Protein AF-A0A0K2V8Y8-F1 (afdb_monomer)

Foldseek 3Di:
DPDDQDKDKDWDWDAPDVVDIDGQKIKIFRDDPVRVVVCVVVVWDWDDPDPVGRITMTRDGPVVVQVCCCVPVVDDDDDDDDDDDDPPPDD

Solvent-accessible surface area (backbone atoms only — not comparable to full-atom values): 5815 Å² total; per-residue (Å²): 127,86,79,82,89,70,74,48,79,51,60,57,72,44,74,82,53,94,93,39,69,47,39,73,33,21,32,40,29,64,72,49,77,70,52,54,52,51,45,42,75,73,71,47,63,73,42,74,83,43,89,94,46,69,44,33,38,28,82,39,32,54,68,62,49,53,50,49,37,33,78,76,66,70,50,71,82,86,72,77,90,81,84,71,86,62,93,81,79,81,126

Nearest PDB structures (foldseek):
  5jlt-assembly3_D  TM=5.719E-01  e=1.759E+00  Tequatrovirus T4
  3t41-assembly2_B  TM=5.330E-01  e=3.905E+00  Staphylococcus aureus subsp. aureus COL

Structure (mmCIF, N/CA/C/O backbone):
data_AF-A0A0K2V8Y8-F1
#
_entry.id   AF-A0A0K2V8Y8-F1
#
loop_
_atom_site.group_PDB
_atom_site.id
_atom_site.type_symbol
_atom_site.label_atom_id
_atom_site.label_alt_id
_atom_site.label_comp_id
_atom_site.label_asym_id
_atom_site.label_entity_id
_atom_site.label_seq_id
_atom_site.pdbx_PDB_ins_code
_atom_site.Cartn_x
_atom_site.Cartn_y
_atom_site.Cartn_z
_atom_site.occupancy
_atom_site.B_iso_or_equiv
_atom_site.auth_seq_id
_atom_site.auth_comp_id
_atom_site.auth_asym_id
_atom_site.auth_atom_id
_atom_site.pdbx_PDB_model_num
ATOM 1 N N . MET A 1 1 ? -23.672 -14.300 7.936 1.00 42.25 1 MET A N 1
ATOM 2 C CA . MET A 1 1 ? -22.195 -14.347 7.916 1.00 42.25 1 MET A CA 1
ATOM 3 C C . MET A 1 1 ? -21.720 -12.908 7.852 1.00 42.25 1 MET A C 1
ATOM 5 O O . MET A 1 1 ? -22.237 -12.203 6.992 1.00 42.25 1 MET A O 1
ATOM 9 N N . PRO A 1 2 ? -20.853 -12.437 8.759 1.00 55.53 2 PRO A N 1
ATOM 10 C CA . PRO A 1 2 ? -20.239 -11.128 8.575 1.00 55.53 2 PRO A CA 1
ATOM 11 C C . PRO A 1 2 ? -19.491 -11.131 7.234 1.00 55.53 2 PRO A C 1
ATOM 13 O O . PRO A 1 2 ? -18.851 -12.129 6.893 1.00 55.53 2 PRO A O 1
ATOM 16 N N . GLY A 1 3 ? -19.653 -10.070 6.441 1.00 67.31 3 GLY A N 1
ATOM 17 C CA . GLY A 1 3 ? -18.945 -9.922 5.168 1.00 67.31 3 GLY A CA 1
ATOM 18 C C . GLY A 1 3 ? -17.431 -9.922 5.389 1.00 67.31 3 GLY A C 1
ATOM 19 O O . GLY A 1 3 ? -16.958 -9.509 6.446 1.00 67.31 3 GLY A O 1
ATOM 20 N N . LYS A 1 4 ? -16.664 -10.418 4.414 1.00 68.56 4 LYS A N 1
ATOM 21 C CA . LYS A 1 4 ? -15.200 -10.293 4.445 1.00 68.56 4 LYS A CA 1
ATOM 22 C C . LYS A 1 4 ? -14.832 -8.817 4.246 1.00 68.56 4 LYS A C 1
ATOM 24 O O . LYS A 1 4 ? -15.381 -8.198 3.339 1.00 68.56 4 LYS A O 1
ATOM 29 N N . SER A 1 5 ? -13.918 -8.284 5.060 1.00 83.56 5 SER A N 1
ATOM 30 C CA . SER A 1 5 ? -13.309 -6.972 4.801 1.00 83.56 5 SER A CA 1
ATOM 31 C C . SER A 1 5 ? -12.447 -7.053 3.541 1.00 83.56 5 SER A C 1
ATOM 33 O O . SER A 1 5 ? -11.744 -8.04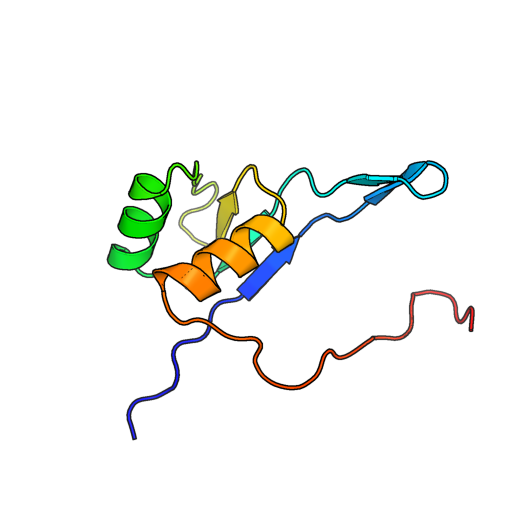8 3.341 1.00 83.56 5 SER A O 1
ATOM 35 N N . VAL A 1 6 ? -12.523 -6.040 2.680 1.00 88.19 6 VAL A N 1
ATOM 36 C CA . VAL A 1 6 ? -11.797 -5.983 1.406 1.00 88.19 6 VAL A CA 1
ATOM 37 C C . VAL A 1 6 ? -11.166 -4.606 1.262 1.00 88.19 6 VAL A C 1
ATOM 39 O O . VAL A 1 6 ? -11.838 -3.597 1.437 1.00 88.19 6 VAL A O 1
ATOM 42 N N . LEU A 1 7 ? -9.888 -4.586 0.886 1.00 93.25 7 LEU A N 1
ATOM 43 C CA . LEU A 1 7 ? -9.137 -3.378 0.555 1.00 93.25 7 LEU A CA 1
ATOM 44 C C . LEU A 1 7 ? -8.651 -3.449 -0.892 1.00 93.25 7 LEU A C 1
ATOM 46 O O . LEU A 1 7 ? -8.369 -4.533 -1.412 1.00 93.25 7 LEU A O 1
ATOM 50 N N . GLY A 1 8 ? -8.511 -2.288 -1.526 1.00 93.25 8 GLY A N 1
ATOM 51 C CA . GLY A 1 8 ? -7.903 -2.153 -2.850 1.00 93.25 8 GLY A CA 1
ATOM 52 C C . GLY A 1 8 ? -6.525 -1.511 -2.757 1.00 93.25 8 GLY A C 1
ATOM 53 O O . GLY A 1 8 ? -6.377 -0.496 -2.085 1.00 93.25 8 GLY A O 1
ATOM 54 N N . ILE A 1 9 ? -5.523 -2.059 -3.447 1.00 94.25 9 ILE A N 1
ATOM 55 C CA . ILE A 1 9 ? -4.208 -1.420 -3.596 1.00 94.25 9 ILE A CA 1
ATOM 56 C C . ILE A 1 9 ? -3.984 -1.135 -5.075 1.00 94.25 9 ILE A C 1
ATOM 58 O O . ILE A 1 9 ? -3.981 -2.051 -5.894 1.00 94.25 9 ILE A O 1
ATOM 62 N N . VAL A 1 10 ? -3.768 0.134 -5.402 1.00 93.56 10 VAL A N 1
ATOM 63 C CA . VAL A 1 10 ? -3.349 0.570 -6.736 1.00 93.56 10 VAL A CA 1
ATOM 64 C C . VAL A 1 10 ? -1.923 1.076 -6.630 1.00 93.56 10 VAL A C 1
ATOM 66 O O . VAL A 1 10 ? -1.624 1.908 -5.778 1.00 93.56 10 VAL A O 1
ATOM 69 N N . ALA A 1 11 ? -1.037 0.583 -7.485 1.00 93.38 11 ALA A N 1
ATOM 70 C CA . ALA A 1 11 ? 0.348 1.024 -7.535 1.00 93.38 11 ALA A CA 1
ATOM 71 C C . ALA A 1 11 ? 0.717 1.502 -8.930 1.00 93.38 11 ALA A C 1
ATOM 73 O O . ALA A 1 11 ? 0.361 0.876 -9.926 1.00 93.38 11 ALA A O 1
ATOM 74 N N . ASP A 1 12 ? 1.482 2.586 -8.967 1.00 89.81 12 ASP A N 1
ATOM 75 C CA . ASP A 1 12 ? 2.200 2.989 -10.166 1.00 89.81 12 ASP A CA 1
ATOM 76 C C . ASP A 1 12 ? 3.512 2.199 -10.197 1.00 89.81 12 ASP A C 1
ATOM 78 O O . ASP A 1 12 ? 4.410 2.438 -9.385 1.00 89.81 12 ASP A O 1
ATOM 82 N N . ILE A 1 13 ? 3.574 1.182 -11.057 1.00 91.62 13 ILE A N 1
ATOM 83 C CA . ILE A 1 13 ? 4.775 0.377 -11.281 1.00 91.62 13 ILE A CA 1
ATOM 84 C C . ILE A 1 13 ? 5.290 0.728 -12.666 1.00 91.62 13 ILE A C 1
ATOM 86 O O . ILE A 1 13 ? 4.621 0.474 -13.668 1.00 91.62 13 ILE A O 1
ATOM 90 N N . ARG A 1 14 ? 6.503 1.269 -12.723 1.00 91.62 14 ARG A N 1
ATOM 91 C CA . ARG A 1 14 ? 7.162 1.624 -13.979 1.00 91.62 14 ARG A CA 1
ATOM 92 C C . ARG A 1 14 ? 8.508 0.930 -14.084 1.00 91.62 14 ARG A C 1
ATOM 94 O O . ARG A 1 14 ? 9.200 0.739 -13.084 1.00 91.62 14 ARG A O 1
ATOM 101 N N . ARG A 1 15 ? 8.869 0.562 -15.308 1.00 92.31 15 ARG A N 1
ATOM 102 C CA . ARG A 1 15 ? 10.211 0.093 -15.642 1.00 92.31 15 ARG A CA 1
ATOM 103 C C . ARG A 1 15 ? 11.071 1.309 -15.967 1.00 92.31 15 ARG A C 1
ATOM 105 O O . ARG A 1 15 ? 10.697 2.074 -16.852 1.00 92.31 15 ARG A O 1
ATOM 112 N N . GLU A 1 16 ? 12.173 1.492 -15.250 1.00 92.44 16 GLU A N 1
ATOM 113 C CA . GLU A 1 16 ? 13.124 2.583 -15.520 1.00 92.44 16 GLU A CA 1
ATOM 114 C C . GLU A 1 16 ? 14.296 2.112 -16.383 1.00 92.44 16 GLU A C 1
ATOM 116 O O . GLU A 1 16 ? 14.708 2.843 -17.279 1.00 92.44 16 GLU A O 1
ATOM 121 N N . ASP A 1 17 ? 14.747 0.868 -16.197 1.00 92.88 17 ASP A N 1
ATOM 122 C CA . ASP A 1 17 ? 15.818 0.251 -16.987 1.00 92.88 17 ASP A CA 1
ATOM 123 C C . ASP A 1 17 ? 15.583 -1.265 -17.169 1.00 92.88 17 ASP A C 1
ATOM 125 O O . ASP A 1 17 ? 14.554 -1.833 -16.779 1.00 92.88 17 ASP A O 1
ATOM 129 N N . GLU A 1 18 ? 16.501 -1.966 -17.825 1.00 93.25 18 GLU A N 1
ATOM 130 C CA . GLU A 1 18 ? 16.505 -3.417 -17.921 1.00 93.25 18 GLU A CA 1
ATOM 131 C C . GLU A 1 18 ? 16.614 -4.084 -16.548 1.00 93.25 18 GLU A C 1
ATOM 133 O O . GLU A 1 18 ? 17.618 -4.000 -15.853 1.00 93.25 18 GLU A O 1
ATOM 138 N N . GLY A 1 19 ? 15.529 -4.758 -16.156 1.00 90.62 19 GLY A N 1
ATOM 139 C CA . GLY A 1 19 ? 15.419 -5.418 -14.857 1.00 90.62 19 GLY A CA 1
ATOM 140 C C . GLY A 1 19 ? 15.082 -4.481 -13.693 1.00 90.62 19 GLY A C 1
ATOM 141 O O . GLY A 1 19 ? 14.809 -4.974 -12.601 1.00 90.62 19 GLY A O 1
ATOM 142 N N . GLU A 1 20 ? 15.029 -3.165 -13.911 1.00 92.12 20 GLU A N 1
ATOM 143 C CA . GLU A 1 20 ? 14.733 -2.189 -12.863 1.00 92.12 20 GLU A CA 1
ATOM 144 C C . GLU A 1 20 ? 13.273 -1.731 -12.917 1.00 92.12 20 GLU A C 1
ATOM 146 O O . GLU A 1 20 ? 12.834 -1.041 -13.842 1.00 92.12 20 GLU A O 1
ATOM 151 N N . TYR A 1 21 ? 12.523 -2.109 -11.881 1.00 92.00 21 TYR A N 1
ATOM 152 C CA . TYR A 1 21 ? 11.151 -1.671 -11.662 1.00 92.00 21 TYR A CA 1
ATOM 153 C C . TYR A 1 21 ? 11.085 -0.827 -10.404 1.00 92.00 21 TYR A C 1
ATOM 155 O O . TYR A 1 21 ? 11.513 -1.256 -9.330 1.00 92.00 21 TYR A O 1
ATOM 163 N N . VAL A 1 22 ? 10.467 0.340 -10.520 1.00 92.94 22 VAL A N 1
ATOM 164 C CA . VAL A 1 22 ? 10.192 1.196 -9.374 1.00 92.94 22 VAL A CA 1
ATOM 165 C C . VAL A 1 22 ? 8.694 1.258 -9.126 1.00 92.94 22 VAL A C 1
ATOM 167 O O . VAL A 1 22 ? 7.875 1.325 -10.042 1.00 92.94 22 VAL A O 1
ATOM 170 N N . CYS A 1 23 ? 8.346 1.246 -7.845 1.00 93.94 23 CYS A N 1
ATOM 171 C CA . CYS A 1 23 ? 6.996 1.470 -7.355 1.00 93.94 23 CYS A CA 1
ATOM 172 C C . CYS A 1 23 ? 7.076 2.588 -6.307 1.00 93.94 23 CYS A C 1
ATOM 174 O O . CYS A 1 23 ? 7.162 2.309 -5.107 1.00 93.94 23 CYS A O 1
ATOM 176 N N . PRO A 1 24 ? 7.173 3.856 -6.749 1.00 88.00 24 PRO A N 1
ATOM 177 C CA . PRO A 1 24 ? 7.461 4.976 -5.858 1.00 88.00 24 PRO A CA 1
ATOM 178 C C . PRO A 1 24 ? 6.276 5.311 -4.949 1.00 88.00 24 PRO A C 1
ATOM 180 O O . PRO A 1 24 ? 6.443 5.976 -3.925 1.00 88.00 24 PRO A O 1
ATOM 183 N N . ARG A 1 25 ? 5.068 4.889 -5.336 1.00 91.12 25 ARG A N 1
ATOM 184 C CA . ARG A 1 25 ? 3.826 5.269 -4.680 1.00 91.12 25 ARG A CA 1
ATOM 185 C C . ARG A 1 25 ? 2.734 4.238 -4.912 1.00 91.12 25 ARG A C 1
ATOM 187 O O . ARG A 1 25 ? 2.621 3.672 -5.998 1.00 91.12 25 ARG A O 1
ATOM 194 N N . SER A 1 26 ? 1.901 4.080 -3.894 1.00 94.88 26 SER A N 1
ATOM 195 C CA . SER A 1 26 ? 0.680 3.284 -3.954 1.00 94.88 26 SER A CA 1
ATOM 196 C C . SER A 1 26 ? -0.474 4.042 -3.306 1.00 94.88 26 SER A C 1
ATOM 198 O O . SER A 1 26 ? -0.251 4.919 -2.475 1.00 94.88 26 SER A O 1
ATOM 200 N N . THR A 1 27 ? -1.700 3.671 -3.644 1.00 95.06 27 THR A N 1
ATOM 201 C CA . THR A 1 27 ? -2.924 4.169 -3.018 1.00 95.06 27 THR A CA 1
ATOM 202 C C . THR 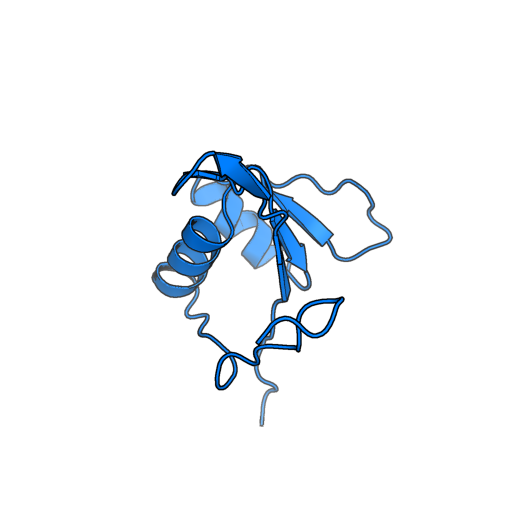A 1 27 ? -3.696 2.986 -2.457 1.00 95.06 27 THR A C 1
ATOM 204 O O . THR A 1 27 ? -3.902 1.999 -3.166 1.00 95.06 27 THR A O 1
ATOM 207 N N . ILE A 1 28 ? -4.105 3.077 -1.191 1.00 94.94 28 ILE A N 1
ATOM 208 C CA . ILE A 1 28 ? -4.942 2.070 -0.533 1.00 94.94 28 ILE A CA 1
ATOM 209 C C . ILE A 1 28 ? -6.363 2.614 -0.413 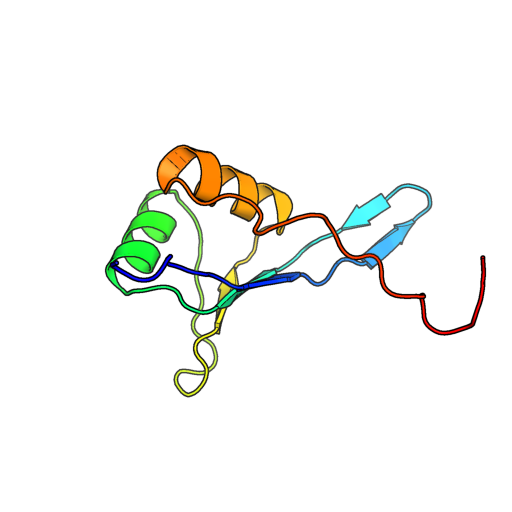1.00 94.94 28 ILE A C 1
ATOM 211 O O . IL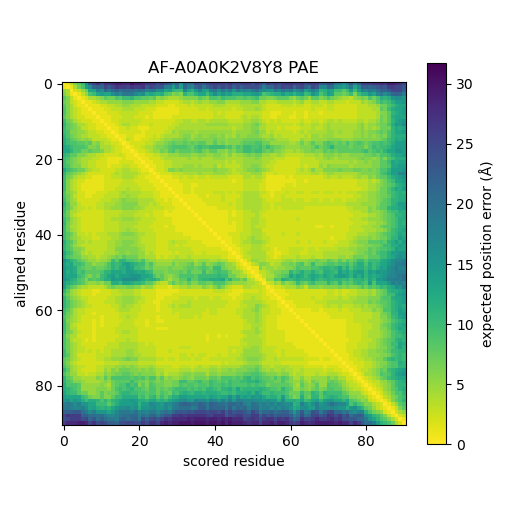E A 1 28 ? -6.550 3.742 0.040 1.00 94.94 28 ILE A O 1
ATOM 215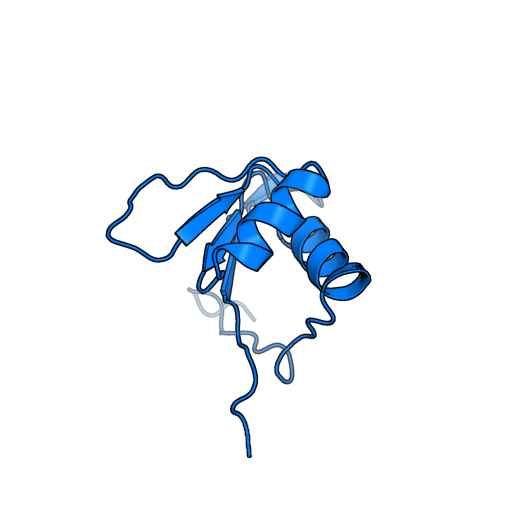 N N . PHE A 1 29 ? -7.340 1.799 -0.794 1.00 93.75 29 PHE A N 1
ATOM 216 C CA . PHE A 1 29 ? -8.765 2.103 -0.731 1.00 93.75 29 PHE A CA 1
ATOM 217 C C . PHE A 1 29 ? -9.483 1.215 0.281 1.00 93.75 29 PHE A C 1
ATOM 219 O O . PHE A 1 29 ? -9.131 0.041 0.425 1.00 93.75 29 PHE A O 1
ATOM 226 N N . GLY A 1 30 ? -10.517 1.772 0.916 1.00 91.19 30 GLY A N 1
ATOM 227 C CA . GLY A 1 30 ? -11.415 1.048 1.823 1.00 91.19 30 GLY A CA 1
ATOM 228 C C . GLY A 1 30 ? -10.918 0.931 3.265 1.00 91.19 30 GLY A C 1
ATOM 229 O O . GLY A 1 30 ? -11.464 0.136 4.021 1.00 91.19 30 GLY A O 1
ATOM 230 N N . LEU A 1 31 ? -9.883 1.690 3.647 1.00 91.56 31 LEU A N 1
ATOM 231 C CA . LEU A 1 31 ? -9.359 1.672 5.015 1.00 91.56 31 LEU A CA 1
ATOM 232 C C . LEU A 1 31 ? -10.338 2.315 5.997 1.00 91.56 31 LEU A C 1
ATOM 234 O O . LEU A 1 31 ? -10.797 3.440 5.793 1.00 91.56 31 LEU A O 1
ATOM 238 N N . GLU A 1 32 ? -10.548 1.661 7.132 1.00 90.56 32 GLU A N 1
ATOM 239 C CA . GLU A 1 32 ? -11.226 2.266 8.272 1.00 90.56 32 GLU A CA 1
ATOM 240 C C . GLU A 1 32 ? -10.276 3.130 9.120 1.00 90.56 32 GLU A C 1
ATOM 242 O O . GLU A 1 32 ? -9.060 2.935 9.165 1.00 90.56 32 GLU A O 1
ATOM 247 N N . ASN A 1 33 ? -10.831 4.060 9.905 1.00 89.25 33 ASN A N 1
ATOM 248 C CA . ASN A 1 33 ? -10.049 4.950 10.777 1.00 89.25 33 ASN A CA 1
ATOM 249 C C . ASN A 1 33 ? -9.112 4.210 11.751 1.00 89.25 33 ASN A C 1
ATOM 251 O O . ASN A 1 33 ? -8.057 4.732 12.120 1.00 89.25 33 ASN A O 1
ATOM 255 N N . VAL A 1 34 ? -9.505 3.019 12.214 1.00 91.94 34 VAL A N 1
ATOM 256 C CA . VAL A 1 34 ? -8.665 2.184 13.087 1.00 91.94 34 VAL A CA 1
ATOM 257 C C . VAL A 1 34 ? -7.457 1.628 12.330 1.00 91.94 34 VAL A C 1
ATOM 259 O O . VAL A 1 34 ? -6.347 1.620 12.859 1.00 91.94 34 VAL A O 1
ATOM 262 N N . GLU A 1 35 ? -7.652 1.256 11.070 1.00 92.88 35 GLU A N 1
ATOM 263 C CA . GLU A 1 35 ? -6.626 0.714 10.185 1.00 92.88 35 GLU A CA 1
ATOM 264 C C . GLU A 1 35 ? -5.634 1.792 9.760 1.00 92.88 35 GLU A C 1
ATOM 266 O O . GLU A 1 35 ? -4.425 1.584 9.837 1.00 92.88 35 GLU A O 1
ATOM 271 N N . VAL A 1 36 ? -6.127 2.989 9.428 1.00 92.44 36 VAL A N 1
ATOM 272 C CA . VAL A 1 36 ? -5.288 4.165 9.149 1.00 92.44 36 VAL A CA 1
ATOM 273 C C . VAL A 1 36 ? -4.334 4.434 10.317 1.00 92.44 36 VAL A C 1
ATOM 275 O O . VAL A 1 36 ? -3.128 4.594 10.119 1.00 92.44 36 VAL A O 1
ATOM 278 N N . LYS A 1 37 ? -4.846 4.432 11.554 1.00 93.69 37 LYS A N 1
ATOM 279 C CA . LYS A 1 37 ? -4.025 4.638 12.759 1.00 93.69 37 LYS A CA 1
ATOM 280 C C . LYS A 1 37 ? -2.997 3.525 12.956 1.00 93.69 37 LYS A C 1
ATOM 282 O O . LYS A 1 37 ? -1.854 3.820 13.306 1.00 93.69 37 LYS A O 1
ATOM 287 N N . ALA A 1 38 ? -3.381 2.273 12.716 1.00 94.19 38 ALA A N 1
ATOM 288 C CA . ALA A 1 38 ? -2.466 1.141 12.804 1.00 94.19 38 ALA A CA 1
ATOM 289 C C . ALA A 1 38 ? -1.319 1.276 11.789 1.00 94.19 38 ALA A C 1
ATOM 291 O O . ALA A 1 38 ? -0.153 1.178 12.169 1.00 94.19 38 ALA A O 1
ATOM 292 N N . LEU A 1 39 ? -1.615 1.613 10.532 1.00 93.88 39 LEU A N 1
ATOM 293 C CA . LEU A 1 39 ? -0.600 1.799 9.492 1.00 93.88 39 LEU A CA 1
A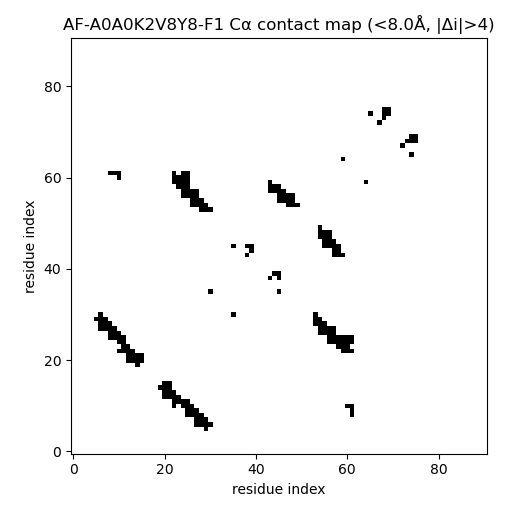TOM 294 C C . LEU A 1 39 ? 0.360 2.956 9.812 1.00 93.88 39 LEU A C 1
ATOM 296 O O . LEU A 1 39 ? 1.571 2.813 9.630 1.00 93.88 39 LEU A O 1
ATOM 300 N N . ILE A 1 40 ? -0.145 4.064 10.365 1.00 93.88 40 ILE A N 1
ATOM 301 C CA . ILE A 1 40 ? 0.698 5.171 10.847 1.00 93.88 40 ILE A CA 1
ATOM 302 C C . ILE A 1 40 ? 1.619 4.706 11.987 1.00 93.88 40 ILE A C 1
ATOM 304 O O . ILE A 1 40 ? 2.807 5.028 11.980 1.00 93.88 40 ILE A O 1
ATOM 308 N N . SER A 1 41 ? 1.117 3.907 12.939 1.00 95.06 41 SER A N 1
ATOM 309 C CA . SER A 1 41 ? 1.946 3.365 14.032 1.00 95.06 41 SER A CA 1
ATOM 310 C C . SER A 1 41 ? 3.039 2.401 13.556 1.00 95.06 41 SER A C 1
ATOM 312 O O . SER A 1 41 ? 4.077 2.280 14.202 1.00 95.06 41 SER A O 1
ATOM 314 N N . LEU A 1 42 ? 2.841 1.774 12.392 1.00 94.00 42 LEU A N 1
ATOM 315 C CA . LEU A 1 42 ? 3.821 0.922 11.713 1.00 94.00 42 LEU A CA 1
ATOM 316 C C . LEU A 1 42 ? 4.813 1.733 10.853 1.00 94.00 42 LEU A C 1
ATOM 318 O O . LEU A 1 42 ? 5.636 1.161 10.137 1.00 94.00 42 LEU A O 1
ATOM 322 N N . GLY A 1 43 ? 4.755 3.067 10.928 1.00 93.06 43 GLY A N 1
ATOM 323 C CA . GLY A 1 43 ? 5.694 3.982 10.282 1.00 93.06 43 GLY A CA 1
ATOM 324 C C . GLY A 1 43 ? 5.356 4.324 8.831 1.00 93.06 43 GLY A C 1
ATOM 325 O O . GLY A 1 43 ? 6.215 4.853 8.122 1.00 93.06 43 GLY A O 1
ATOM 326 N N . LEU A 1 44 ? 4.140 4.028 8.360 1.00 92.62 44 LEU A N 1
ATOM 327 C CA . LEU A 1 44 ? 3.694 4.452 7.034 1.00 92.62 44 LEU A CA 1
ATOM 328 C C . LEU A 1 44 ? 3.195 5.899 7.057 1.00 92.62 44 LEU A C 1
ATOM 330 O O . LEU A 1 44 ? 2.482 6.328 7.962 1.00 92.62 44 LEU A O 1
ATOM 334 N N . GLN A 1 45 ? 3.547 6.645 6.013 1.00 91.44 45 GLN A N 1
ATOM 335 C CA . GLN A 1 45 ? 3.054 8.000 5.784 1.00 91.44 45 GLN A CA 1
ATOM 336 C C . GLN A 1 45 ? 1.848 7.939 4.848 1.00 91.44 45 GLN A C 1
ATOM 338 O O . GLN A 1 45 ? 2.012 7.691 3.654 1.00 91.44 45 GLN A O 1
ATOM 343 N N . LEU A 1 46 ? 0.652 8.141 5.403 1.00 91.69 46 LEU A N 1
ATOM 344 C CA . LEU A 1 46 ? -0.607 8.157 4.660 1.00 91.69 46 LEU A CA 1
ATOM 345 C C . LEU A 1 46 ? -1.021 9.607 4.404 1.00 91.69 46 LEU A C 1
ATOM 347 O O . LEU A 1 46 ? -1.077 10.411 5.334 1.00 91.69 46 LEU A O 1
ATOM 351 N N . THR A 1 47 ? -1.326 9.935 3.151 1.00 90.62 47 THR A N 1
ATOM 352 C CA . THR A 1 47 ? -1.836 11.248 2.745 1.00 90.62 47 THR A CA 1
ATOM 353 C C . THR A 1 47 ? -3.208 11.088 2.111 1.00 90.62 47 THR A C 1
ATOM 355 O O . THR A 1 47 ? -3.344 10.492 1.045 1.00 90.62 47 THR A O 1
ATOM 358 N N . ASP A 1 48 ? -4.220 11.663 2.750 1.00 85.50 48 ASP A N 1
ATOM 359 C CA . ASP A 1 48 ? -5.550 11.823 2.169 1.00 85.50 48 ASP A CA 1
ATOM 360 C C . ASP A 1 48 ? -5.556 13.085 1.296 1.00 85.50 48 ASP A C 1
ATOM 362 O O . ASP A 1 48 ? -5.631 14.213 1.793 1.00 85.50 48 ASP A O 1
ATOM 366 N N . ARG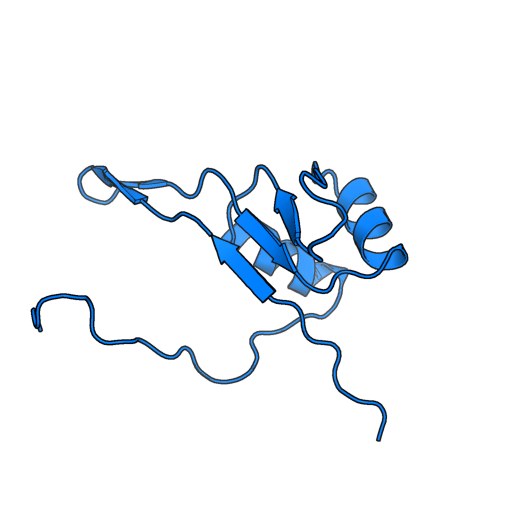 A 1 49 ? -5.363 12.897 -0.014 1.00 76.94 49 ARG A N 1
ATOM 367 C CA . ARG A 1 49 ? -5.312 14.007 -0.979 1.00 76.94 49 ARG A CA 1
ATOM 368 C C . ARG A 1 49 ? -6.696 14.485 -1.402 1.00 76.94 49 ARG A C 1
ATOM 370 O O . ARG A 1 49 ? -6.809 15.605 -1.896 1.00 76.94 49 ARG A O 1
ATOM 377 N N . ASN A 1 50 ? -7.716 13.648 -1.258 1.00 77.50 50 ASN A N 1
ATOM 378 C CA . ASN A 1 50 ? -9.071 13.969 -1.661 1.00 77.50 50 ASN A CA 1
ATOM 379 C C . ASN A 1 50 ? -10.049 13.206 -0.766 1.00 77.50 50 ASN A C 1
ATOM 381 O O . ASN A 1 50 ? -10.297 12.028 -0.982 1.00 77.50 50 ASN A O 1
ATOM 385 N N . LYS A 1 51 ? -10.641 13.929 0.186 1.00 74.88 51 LYS A N 1
ATOM 386 C CA . LYS A 1 51 ? -11.563 13.382 1.189 1.00 74.88 51 LYS A CA 1
ATOM 387 C C . LYS A 1 51 ? -12.863 12.841 0.597 1.00 74.88 51 LYS A C 1
ATOM 389 O O . LYS A 1 51 ? -13.580 12.118 1.280 1.00 74.88 51 LYS A O 1
ATOM 394 N N . ASP A 1 52 ? -13.171 13.210 -0.645 1.00 75.25 52 ASP A N 1
ATOM 395 C CA . ASP A 1 52 ? -14.356 12.737 -1.359 1.00 75.25 52 ASP A CA 1
ATOM 396 C C . ASP A 1 52 ? -14.125 11.357 -2.006 1.00 75.25 52 ASP A C 1
ATOM 398 O O . ASP A 1 52 ? -15.063 10.752 -2.524 1.00 75.25 52 ASP A O 1
ATOM 402 N N . VAL A 1 53 ? -12.888 10.843 -1.983 1.00 74.69 53 VAL A N 1
ATOM 403 C CA . VAL A 1 53 ? -12.537 9.488 -2.427 1.00 74.69 53 VAL A CA 1
ATOM 404 C C . VAL A 1 53 ? -11.862 8.721 -1.294 1.00 74.69 53 VAL A C 1
ATOM 406 O O . VAL A 1 53 ? -11.020 9.246 -0.579 1.00 74.69 53 VAL A O 1
ATOM 409 N N . GLU A 1 54 ? -12.186 7.439 -1.146 1.00 77.38 54 GLU A N 1
ATOM 410 C CA . GLU A 1 54 ? -11.694 6.579 -0.053 1.00 77.38 54 GLU A CA 1
ATOM 411 C C . GLU A 1 54 ? -10.201 6.185 -0.183 1.00 77.38 54 GLU A C 1
ATOM 413 O O . GLU A 1 54 ? -9.798 5.121 0.281 1.00 77.38 54 GLU A O 1
ATOM 418 N N . GLY A 1 55 ? -9.378 6.991 -0.865 1.00 90.62 55 GLY A N 1
ATOM 419 C CA . GLY A 1 55 ? -8.013 6.651 -1.267 1.00 90.62 55 GLY A CA 1
ATOM 420 C C . GLY A 1 55 ? -6.930 7.353 -0.448 1.00 90.62 55 GLY A C 1
ATOM 421 O O . GLY A 1 55 ? -6.709 8.555 -0.596 1.00 90.62 55 GLY A O 1
ATOM 422 N N . TYR A 1 56 ? -6.168 6.579 0.325 1.00 93.44 56 TYR A N 1
ATOM 423 C CA . TYR A 1 56 ? -4.973 7.056 1.022 1.00 93.44 56 TYR A CA 1
ATOM 424 C C . TYR A 1 56 ? -3.723 6.821 0.180 1.00 93.44 56 TYR A C 1
ATOM 426 O O . TYR A 1 56 ? -3.345 5.678 -0.088 1.00 93.44 56 TYR A O 1
ATOM 434 N N . GLU A 1 57 ? -3.047 7.900 -0.207 1.00 93.69 57 GLU A N 1
ATOM 435 C CA . GLU A 1 57 ? -1.753 7.819 -0.876 1.00 93.69 57 GLU A CA 1
ATOM 436 C C . GLU A 1 57 ? -0.663 7.449 0.135 1.00 93.69 57 GLU A C 1
ATOM 438 O O . GLU A 1 57 ? -0.561 8.050 1.206 1.00 93.69 57 GLU A O 1
ATOM 443 N N . VAL A 1 58 ? 0.187 6.490 -0.226 1.00 93.00 58 VAL A N 1
ATOM 444 C CA . VAL A 1 58 ? 1.314 6.037 0.585 1.00 93.00 58 VAL A CA 1
ATOM 445 C C . VAL A 1 58 ? 2.598 6.102 -0.231 1.00 93.00 58 VAL A C 1
ATOM 447 O O . VAL A 1 58 ? 2.690 5.557 -1.334 1.00 93.00 58 VAL A O 1
ATOM 450 N N . LEU A 1 59 ? 3.629 6.728 0.340 1.00 90.69 59 LEU A N 1
ATOM 451 C CA . LEU A 1 59 ? 4.988 6.747 -0.215 1.00 90.69 59 LEU A CA 1
ATOM 452 C C . LEU A 1 59 ? 5.702 5.416 0.066 1.00 90.69 59 LEU A C 1
ATOM 454 O O . LEU A 1 59 ? 6.688 5.335 0.800 1.00 90.69 59 LEU A O 1
ATOM 458 N N . SER A 1 60 ? 5.138 4.336 -0.465 1.00 91.44 60 SER A N 1
ATOM 459 C CA . SER A 1 60 ? 5.664 2.984 -0.346 1.00 91.44 60 SER A CA 1
ATOM 460 C C . SER A 1 60 ? 5.258 2.135 -1.542 1.00 91.44 60 SER A C 1
ATOM 462 O O . SER A 1 60 ? 4.244 2.405 -2.192 1.00 91.44 60 SER A O 1
ATOM 464 N N . SER A 1 61 ? 6.032 1.083 -1.808 1.00 93.44 61 SER A N 1
ATOM 465 C CA . SER A 1 61 ? 5.681 0.115 -2.840 1.00 93.44 61 SER A CA 1
ATOM 466 C C . SER A 1 61 ? 4.502 -0.754 -2.403 1.00 93.44 61 SER A C 1
ATOM 468 O O . SER A 1 61 ? 4.368 -1.081 -1.218 1.00 93.44 61 SER A O 1
ATOM 470 N N . ALA A 1 62 ? 3.685 -1.198 -3.363 1.00 94.44 62 ALA A N 1
ATOM 471 C CA . ALA A 1 62 ? 2.578 -2.114 -3.083 1.00 94.44 62 ALA A CA 1
ATOM 472 C C . ALA A 1 62 ? 3.057 -3.390 -2.385 1.00 94.44 62 ALA A C 1
ATOM 474 O O . ALA A 1 62 ? 2.400 -3.869 -1.470 1.00 94.44 62 ALA A O 1
ATOM 475 N N . PHE A 1 63 ? 4.241 -3.897 -2.730 1.00 93.31 63 PHE A N 1
ATOM 476 C CA . PHE A 1 63 ? 4.807 -5.093 -2.102 1.00 93.31 63 PHE A CA 1
ATOM 477 C C . PHE A 1 63 ? 5.086 -4.902 -0.607 1.00 93.31 63 PHE A C 1
ATOM 479 O O . PHE A 1 63 ? 4.780 -5.780 0.201 1.00 93.31 63 PHE A O 1
ATOM 486 N N . LYS A 1 64 ? 5.629 -3.741 -0.212 1.00 93.81 64 LYS A N 1
ATOM 487 C CA . LYS A 1 64 ? 5.843 -3.430 1.207 1.00 93.81 64 LYS A CA 1
ATOM 488 C C . LYS A 1 64 ? 4.509 -3.281 1.940 1.00 93.81 64 LYS A C 1
ATOM 490 O O . LYS A 1 64 ? 4.391 -3.769 3.061 1.00 93.81 64 LYS A O 1
ATOM 495 N N . LEU A 1 65 ? 3.512 -2.664 1.306 1.00 94.50 65 LEU A N 1
ATOM 496 C CA . LEU A 1 65 ? 2.164 -2.541 1.864 1.00 94.50 65 LEU A CA 1
ATOM 497 C C . LEU A 1 65 ? 1.489 -3.897 2.059 1.00 94.50 65 LEU A C 1
ATOM 499 O O . LEU A 1 65 ? 1.013 -4.177 3.152 1.00 94.50 65 LEU A O 1
ATOM 503 N N . MET A 1 66 ? 1.501 -4.755 1.037 1.00 94.44 66 MET A N 1
ATOM 504 C CA . MET A 1 66 ? 0.932 -6.102 1.099 1.00 94.44 66 MET A CA 1
ATOM 505 C C . MET A 1 66 ? 1.556 -6.920 2.229 1.00 94.44 66 MET A C 1
ATOM 507 O O . MET A 1 66 ? 0.835 -7.578 2.975 1.00 94.44 66 MET A O 1
ATOM 511 N N . ARG A 1 67 ? 2.881 -6.834 2.403 1.00 94.88 67 ARG A N 1
ATOM 512 C CA . ARG A 1 67 ? 3.572 -7.506 3.507 1.00 94.88 67 ARG A CA 1
ATOM 513 C C . ARG A 1 67 ? 3.101 -6.997 4.871 1.00 94.88 67 ARG A C 1
ATOM 515 O O . ARG A 1 67 ? 2.763 -7.809 5.720 1.00 94.88 67 ARG A O 1
ATOM 522 N N . ILE A 1 68 ? 3.021 -5.679 5.063 1.00 95.00 68 ILE A N 1
ATOM 523 C CA . ILE A 1 68 ? 2.560 -5.076 6.326 1.00 95.00 68 ILE A CA 1
ATOM 524 C C . ILE A 1 68 ? 1.107 -5.468 6.632 1.00 95.00 68 ILE A C 1
ATOM 526 O O . ILE A 1 68 ? 0.801 -5.868 7.754 1.00 95.00 68 ILE A O 1
ATOM 530 N N . LEU A 1 69 ? 0.222 -5.384 5.636 1.00 94.62 69 LEU A N 1
ATOM 531 C CA . LEU A 1 69 ? -1.190 -5.746 5.769 1.00 94.62 69 LEU A CA 1
ATOM 532 C C . LEU A 1 69 ? -1.364 -7.237 6.102 1.00 94.62 69 LEU A C 1
ATOM 534 O O . LEU A 1 69 ? -2.199 -7.584 6.937 1.00 94.62 69 LEU A O 1
ATOM 538 N N . GLY A 1 70 ? -0.556 -8.112 5.502 1.00 94.12 70 GLY A N 1
ATOM 539 C CA . GLY A 1 70 ? -0.561 -9.540 5.814 1.00 94.12 70 GLY A CA 1
ATOM 540 C C . GLY A 1 70 ? -0.025 -9.852 7.211 1.00 94.12 70 GLY A C 1
ATOM 541 O O . GLY A 1 70 ? -0.700 -10.523 7.988 1.00 94.12 70 GLY A O 1
ATOM 542 N N . GLU A 1 71 ? 1.157 -9.335 7.554 1.00 95.38 71 GLU A N 1
ATOM 543 C CA . GLU A 1 71 ? 1.847 -9.627 8.821 1.00 95.38 71 GLU A CA 1
ATOM 544 C C . GLU A 1 71 ? 1.114 -9.057 10.044 1.00 95.38 71 GLU A C 1
ATOM 546 O O . GLU A 1 71 ? 1.066 -9.708 11.087 1.00 95.38 71 GLU A O 1
ATOM 551 N N . HIS A 1 72 ? 0.541 -7.854 9.933 1.00 94.69 72 HIS A N 1
ATOM 552 C CA . HIS A 1 72 ? -0.001 -7.128 11.087 1.00 94.69 72 HIS A CA 1
ATOM 553 C C . HIS A 1 72 ? -1.527 -7.048 11.131 1.00 94.69 72 HIS A C 1
ATOM 555 O O . HIS A 1 72 ? -2.080 -6.781 12.197 1.00 94.69 72 HIS A O 1
ATOM 561 N N . MET A 1 73 ? -2.210 -7.242 10.001 1.00 92.56 73 MET A N 1
ATOM 562 C CA . MET A 1 73 ? -3.656 -7.000 9.892 1.00 92.56 73 MET A CA 1
ATOM 563 C C . MET A 1 73 ? -4.429 -8.202 9.336 1.00 92.56 73 MET A C 1
ATOM 565 O O . MET A 1 73 ? -5.653 -8.163 9.266 1.00 92.56 73 MET A O 1
ATOM 569 N N . GLY A 1 74 ? -3.736 -9.290 8.982 1.00 92.56 74 GLY A N 1
ATOM 570 C CA . GLY A 1 74 ? -4.358 -10.543 8.554 1.00 92.56 74 GLY A CA 1
ATOM 571 C C . GLY A 1 74 ? -4.996 -10.498 7.164 1.00 92.56 74 GLY A C 1
ATOM 572 O O . GLY A 1 74 ? -5.761 -11.402 6.823 1.00 92.56 74 GLY A O 1
ATOM 573 N N . TYR A 1 75 ? -4.698 -9.477 6.356 1.00 93.25 75 TYR A N 1
ATOM 574 C CA . TYR A 1 75 ? -5.159 -9.421 4.970 1.00 93.25 75 TYR A CA 1
ATOM 575 C C . TYR A 1 75 ? -4.427 -10.446 4.104 1.00 93.25 75 TYR A C 1
ATOM 577 O O . TYR A 1 75 ? -3.238 -10.709 4.271 1.00 93.25 75 TYR A O 1
ATOM 585 N N . TYR A 1 76 ? -5.139 -10.999 3.130 1.00 91.00 76 TYR A N 1
ATOM 586 C CA . TYR A 1 76 ? -4.598 -11.953 2.171 1.00 91.00 76 TYR A CA 1
ATOM 587 C C . TYR A 1 76 ? -5.141 -11.654 0.769 1.00 91.00 76 TYR A C 1
ATOM 589 O O . TYR A 1 76 ? -6.218 -11.061 0.649 1.00 91.00 76 TYR A O 1
ATOM 597 N N . PRO A 1 77 ? -4.416 -12.040 -0.298 1.00 87.25 77 PRO A N 1
ATOM 598 C CA . PRO A 1 77 ? -4.909 -11.896 -1.663 1.00 87.25 77 PRO A CA 1
ATOM 599 C C . PRO A 1 77 ? -6.273 -12.569 -1.839 1.00 87.25 77 PRO A C 1
ATOM 601 O O . PRO A 1 77 ? -6.477 -13.712 -1.426 1.00 87.25 77 PRO A O 1
ATOM 604 N N . ASN A 1 78 ? -7.218 -11.856 -2.449 1.00 87.69 78 ASN A N 1
ATOM 605 C CA . ASN A 1 78 ? -8.539 -12.400 -2.730 1.00 87.69 78 ASN A CA 1
ATOM 606 C C . ASN A 1 78 ? -8.540 -13.126 -4.081 1.00 87.69 78 ASN A C 1
ATOM 608 O O . ASN A 1 78 ? -8.677 -12.488 -5.123 1.00 87.69 78 ASN A O 1
ATOM 612 N N . GLY A 1 79 ? -8.425 -14.454 -4.044 1.00 85.00 79 GLY A N 1
ATOM 613 C CA . GLY A 1 79 ? -8.408 -15.296 -5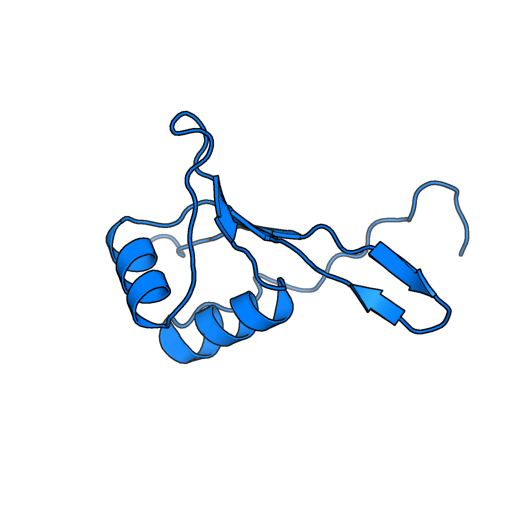.240 1.00 85.00 79 GLY A CA 1
ATOM 614 C C . GLY A 1 79 ? -7.059 -15.305 -5.960 1.00 85.00 79 GLY A C 1
ATOM 615 O O . GLY A 1 79 ? -6.048 -14.842 -5.428 1.00 85.00 79 GLY A O 1
ATOM 616 N N . ASP A 1 80 ? -7.062 -15.868 -7.166 1.00 87.00 80 ASP A N 1
ATOM 617 C CA . ASP A 1 80 ? -5.865 -15.984 -7.993 1.00 87.00 80 ASP A CA 1
ATOM 618 C C . ASP A 1 80 ? -5.559 -14.666 -8.724 1.00 87.00 80 ASP A C 1
ATOM 620 O O . ASP A 1 80 ? -6.482 -13.942 -9.112 1.00 87.00 80 ASP A O 1
ATOM 624 N N . PRO A 1 81 ? -4.274 -14.343 -8.958 1.00 82.94 81 PRO A N 1
ATOM 625 C CA . PRO A 1 81 ? -3.897 -13.205 -9.782 1.00 82.94 81 PRO A CA 1
ATOM 626 C C . PRO A 1 81 ? -4.522 -13.304 -11.178 1.00 82.94 81 PRO A C 1
ATOM 628 O O . PRO A 1 81 ? -4.297 -14.269 -11.906 1.00 82.94 81 PRO A O 1
ATOM 631 N N . ALA A 1 82 ? -5.277 -12.280 -11.571 1.00 82.25 82 ALA A N 1
ATOM 632 C CA . ALA A 1 82 ? -5.787 -12.152 -12.928 1.00 82.25 82 ALA A CA 1
ATOM 633 C C . ALA A 1 82 ? -4.823 -11.289 -13.748 1.00 82.25 82 ALA A C 1
ATOM 635 O O . ALA A 1 82 ? -4.706 -10.083 -13.525 1.00 82.25 82 ALA A O 1
ATOM 636 N N . CYS A 1 83 ? -4.132 -11.900 -14.707 1.00 80.00 83 CYS A N 1
ATOM 637 C CA . CYS A 1 83 ? -3.412 -11.154 -15.730 1.00 80.00 83 CYS A CA 1
ATOM 638 C C . CYS A 1 83 ? -4.404 -10.731 -16.814 1.00 80.00 83 CYS A C 1
ATOM 640 O O . CYS A 1 83 ? -5.061 -11.573 -17.424 1.00 80.00 83 CYS A O 1
ATOM 642 N N . THR A 1 84 ? -4.514 -9.431 -17.062 1.00 78.88 84 THR A N 1
ATOM 643 C CA . THR A 1 84 ? -5.215 -8.924 -18.242 1.00 78.88 84 THR A CA 1
ATOM 644 C C . THR A 1 84 ? -4.258 -8.898 -19.423 1.00 78.88 84 THR A C 1
ATOM 646 O O . THR A 1 84 ? -3.059 -8.677 -19.237 1.00 78.88 84 THR A O 1
ATOM 649 N N . GLU A 1 85 ? -4.774 -9.072 -20.640 1.00 79.31 85 GLU A N 1
ATOM 650 C CA . GLU A 1 85 ? -3.964 -8.830 -21.833 1.00 79.31 85 GLU A CA 1
ATOM 651 C C . GLU A 1 85 ? -3.414 -7.401 -21.797 1.00 79.31 85 GLU A C 1
ATOM 653 O O . GLU A 1 85 ? -4.146 -6.434 -21.562 1.00 79.31 85 GLU A O 1
ATOM 658 N N . GLY A 1 86 ? -2.101 -7.272 -21.986 1.00 66.50 86 GLY A N 1
ATOM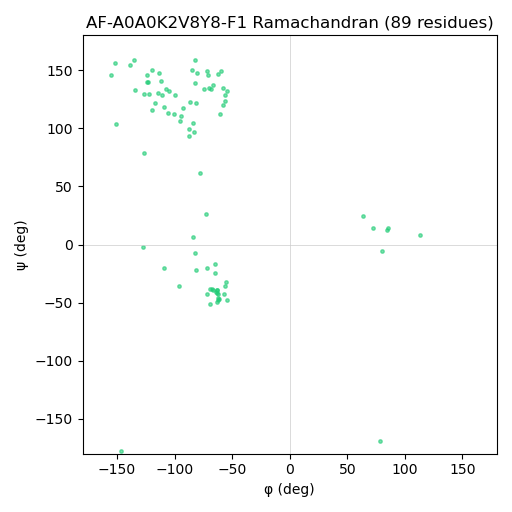 659 C CA . GLY A 1 86 ? -1.478 -5.966 -22.115 1.00 66.50 86 GLY A CA 1
ATOM 660 C C . GLY A 1 86 ? -2.029 -5.244 -23.351 1.00 66.50 86 GLY A C 1
ATOM 661 O O . GLY A 1 86 ? -2.328 -5.891 -24.361 1.00 66.50 86 GLY A O 1
ATOM 662 N N . PRO A 1 87 ? -2.153 -3.908 -23.323 1.00 61.78 87 PRO A N 1
ATOM 663 C CA . PRO A 1 87 ? -2.554 -3.166 -24.508 1.00 61.78 87 PRO A CA 1
ATOM 664 C C . PRO A 1 87 ? -1.557 -3.440 -25.649 1.00 61.78 87 PRO A C 1
ATOM 666 O O . PRO A 1 87 ? -0.364 -3.174 -25.515 1.00 61.78 87 PRO A O 1
ATOM 669 N N . GLY A 1 88 ? -2.043 -3.984 -26.771 1.00 67.19 88 GLY A N 1
ATOM 670 C CA . GLY A 1 88 ? -1.249 -4.172 -27.994 1.00 67.19 88 GLY A CA 1
ATOM 671 C C . GLY A 1 88 ? -0.944 -5.611 -28.427 1.00 67.19 88 GLY A C 1
ATOM 672 O O . GLY A 1 88 ? -0.167 -5.775 -29.365 1.00 67.19 88 GLY A O 1
ATOM 673 N N . GLY A 1 89 ? -1.531 -6.642 -27.804 1.00 54.78 89 GLY A N 1
ATOM 674 C CA . GLY A 1 89 ? -1.531 -8.012 -28.351 1.00 54.78 89 GLY A CA 1
ATOM 675 C C . GLY A 1 89 ? -0.155 -8.677 -28.482 1.00 54.78 89 GLY A C 1
ATOM 676 O O . GLY A 1 89 ? 0.028 -9.557 -29.320 1.00 54.78 89 GLY A O 1
ATOM 677 N N . ARG A 1 90 ? 0.835 -8.252 -27.693 1.00 53.50 90 ARG A N 1
ATOM 678 C CA . ARG A 1 90 ? 2.142 -8.915 -27.646 1.00 53.50 90 ARG A CA 1
ATOM 679 C C . ARG A 1 90 ? 2.095 -10.040 -26.617 1.00 53.50 90 ARG A C 1
ATOM 681 O O . ARG A 1 90 ? 2.280 -9.789 -25.429 1.00 53.50 90 ARG A O 1
ATOM 688 N N . SER A 1 91 ? 1.789 -11.239 -27.109 1.00 50.53 91 SER A N 1
ATOM 689 C CA . SER A 1 91 ? 2.105 -12.525 -26.474 1.00 50.53 91 SER A CA 1
ATOM 690 C C . SER A 1 91 ? 3.602 -12.797 -26.507 1.00 50.53 91 SER A C 1
ATOM 692 O O . SER A 1 91 ? 4.184 -12.545 -27.590 1.00 50.53 91 SER A O 1
#

Radius of gyration: 15.0 Å; Cα contacts (8 Å, |Δi|>4): 104; chains: 1; bounding box: 39×30×42 Å

pLDDT: mean 86.83, std 11.45, range [42.25, 95.38]

Sequence (91 aa):
MPGKSVLGIVADIRREDEGEYVCPRSTIFGLENVEVKALISLGLQLTDRNKDVEGYEVLSSAFKLMRILGEHMGYYPNGDPACTEGPGGRS

Mean predicted aligned error: 6.28 Å

Organism: Lepeophtheirus salmonis (NCBI:txid72036)

Secondary structure (DSSP, 8-state):
-PPPP--EEEEEEEEEETTEEEEEEEEEES--HHHHHHHHHTT--EEES-TTS-EEEESS-HHHHHHHHHHHH-----SS--PPPPTT---